Protein AF-A0A4Y2HDP9-F1 (afdb_monomer)

Secondary structure (DSSP, 8-state):
--BTTBPPP----SS--TT-TTHHHHHHHHHHHHHTS-PPTTEEEEEETTEEEEEE--SSHHHHHHHHHHHHHHHHHHHHHTT----TTT-----HHHHHHHHHHHHHHHHHHHHHHT-TT--S-HHHHHHHIIIIIHHHHHHHHT-

Radius of gyration: 24.6 Å; Cα contacts (8 Å, |Δi|>4): 57; chains: 1; bounding box: 55×51×58 Å

Organism: Araneus ventricosus (NCBI:txid182803)

Sequence (147 aa):
MQTSEGPVLWEQTRGCPQGSCSGPAFWNIVVDEILSVQWPQGVHLQAFADDFEFIVTDNTKEWLRKINKLALGKFKEWADKNKLRVSMEKSSYVLFIKLIIEQGKRAMDQYQHLCRIAGKTWGINKNIRRLLYKTIIERTLCHVAAA

Solvent-accessible surface area (backbone atoms only — not comparable to full-atom values): 9340 Å² total; per-residue (Å²): 135,88,52,101,85,52,89,82,88,76,91,79,92,73,87,64,65,90,88,45,86,60,38,64,57,57,48,49,61,62,46,47,60,66,71,68,51,89,62,60,91,47,50,46,77,49,73,57,90,95,46,74,46,77,48,75,58,65,97,42,74,67,57,41,53,52,54,48,52,52,51,53,49,55,52,47,53,52,31,55,73,72,67,52,81,83,61,68,89,79,58,82,87,81,62,61,75,60,47,53,54,51,50,51,49,52,52,50,53,51,48,52,50,50,54,63,69,64,44,98,76,76,88,62,57,70,67,61,56,53,46,53,43,58,70,46,53,51,50,54,50,54,56,63,74,75,106

pLDDT: mean 81.6, std 12.05, range [38.53, 94.94]

Nearest PDB structures (foldseek):
  3c16-assembly1_B  TM=4.511E-01  e=3.008E+00  Rattus norvegicus
  6nr8-assembly1_4  TM=3.732E-01  e=9.227E+00  Homo sapiens
  6nrb-assembly1_4  TM=3.679E-01  e=9.227E+00  Homo sapiens

Mean predicted aligned error: 12.28 Å

Structure (mmCIF, N/CA/C/O backbone):
data_AF-A0A4Y2HDP9-F1
#
_entry.id   AF-A0A4Y2HDP9-F1
#
loop_
_atom_site.group_PDB
_atom_site.id
_atom_site.type_symbol
_atom_site.label_atom_id
_atom_site.label_alt_id
_atom_site.label_comp_id
_atom_site.label_asym_id
_atom_site.label_entity_id
_atom_site.label_seq_id
_atom_site.pdbx_PDB_ins_code
_atom_site.Cartn_x
_atom_site.Cartn_y
_atom_site.Cartn_z
_atom_site.occupancy
_atom_site.B_iso_or_equiv
_atom_site.auth_seq_id
_atom_site.auth_comp_id
_atom_site.auth_asym_id
_atom_site.auth_atom_id
_atom_site.pdbx_PDB_model_num
ATOM 1 N N . MET A 1 1 ? 27.938 16.501 -9.767 1.00 47.88 1 MET A N 1
ATOM 2 C CA . MET A 1 1 ? 28.939 16.241 -8.709 1.00 47.88 1 MET A CA 1
ATOM 3 C C . MET A 1 1 ? 30.302 16.350 -9.363 1.00 47.88 1 MET A C 1
ATOM 5 O O . MET A 1 1 ? 30.524 15.645 -10.336 1.00 47.88 1 MET A O 1
ATOM 9 N N . GLN A 1 2 ? 31.139 17.292 -8.934 1.00 38.53 2 GLN A N 1
ATOM 10 C CA . GLN A 1 2 ? 32.439 17.560 -9.551 1.00 38.53 2 GLN A CA 1
ATOM 11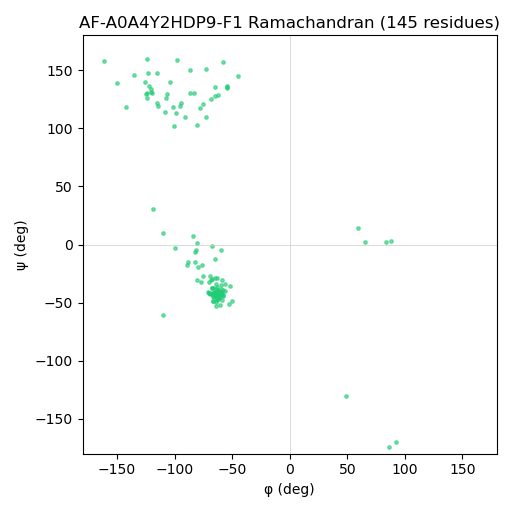 C C . GLN A 1 2 ? 33.516 17.056 -8.591 1.00 38.53 2 GLN A C 1
ATOM 13 O O . GLN A 1 2 ? 33.613 17.538 -7.465 1.00 38.53 2 GLN A O 1
ATOM 18 N N . THR A 1 3 ? 34.252 16.030 -9.002 1.00 62.22 3 THR A N 1
ATOM 19 C CA . THR A 1 3 ? 35.411 15.500 -8.279 1.00 62.22 3 THR A CA 1
ATOM 20 C C . THR A 1 3 ? 36.688 16.075 -8.884 1.00 62.22 3 THR A C 1
ATOM 22 O O . THR A 1 3 ? 36.695 16.508 -10.037 1.00 62.22 3 THR A O 1
ATOM 25 N N . SER A 1 4 ? 37.779 16.067 -8.118 1.00 69.31 4 SER A N 1
ATOM 26 C CA . SER A 1 4 ? 39.101 16.586 -8.508 1.00 69.31 4 SER A CA 1
ATOM 27 C C . SER A 1 4 ? 39.726 15.915 -9.743 1.00 69.31 4 SER A C 1
ATOM 29 O O . SER A 1 4 ? 40.762 16.373 -10.210 1.00 69.31 4 SER A O 1
ATOM 31 N N . GLU A 1 5 ? 39.094 14.872 -10.290 1.00 69.31 5 GLU A N 1
ATOM 32 C CA . GLU A 1 5 ? 39.569 14.088 -11.441 1.00 69.31 5 GLU A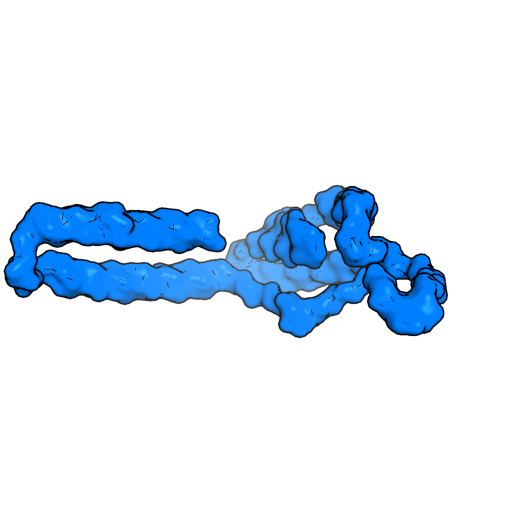 CA 1
ATOM 33 C C . GLU A 1 5 ? 38.744 14.284 -12.731 1.00 69.31 5 GLU A C 1
ATOM 35 O O . GLU A 1 5 ? 38.941 13.574 -13.712 1.00 69.31 5 GLU A O 1
ATOM 40 N N . GLY A 1 6 ? 37.826 15.259 -12.765 1.00 72.56 6 GLY A N 1
ATOM 41 C CA . GLY A 1 6 ? 36.993 15.539 -13.942 1.00 72.56 6 GLY A CA 1
ATOM 42 C C . GLY A 1 6 ? 35.643 14.800 -13.948 1.00 72.56 6 GLY A C 1
ATOM 43 O O . GLY A 1 6 ? 35.215 14.279 -12.914 1.00 72.56 6 GLY A O 1
ATOM 44 N N . PRO A 1 7 ? 34.899 14.828 -15.072 1.00 74.62 7 PRO A N 1
ATOM 45 C CA . PRO A 1 7 ? 33.591 14.188 -15.170 1.00 74.62 7 PRO A CA 1
ATOM 46 C C . PRO A 1 7 ? 33.724 12.663 -15.127 1.00 74.62 7 PRO A C 1
ATOM 48 O O . PRO A 1 7 ? 34.426 12.068 -15.940 1.00 74.62 7 PRO A O 1
ATOM 51 N N . VAL A 1 8 ? 33.008 12.030 -14.197 1.00 78.88 8 VAL A N 1
ATOM 52 C CA . VAL A 1 8 ? 32.961 10.569 -14.084 1.00 78.88 8 VAL A CA 1
ATOM 53 C C . VAL A 1 8 ? 31.754 10.041 -14.855 1.00 78.88 8 VAL A C 1
ATOM 55 O O . VAL A 1 8 ? 30.617 10.430 -14.576 1.00 78.88 8 VAL A O 1
ATOM 58 N N . LEU A 1 9 ? 31.998 9.160 -15.825 1.00 81.38 9 LEU A N 1
ATOM 59 C CA . LEU A 1 9 ? 30.956 8.487 -16.595 1.00 81.38 9 LEU A CA 1
ATOM 60 C C . LEU A 1 9 ? 30.672 7.118 -15.970 1.00 81.38 9 LEU A C 1
ATOM 62 O O . LEU A 1 9 ? 31.552 6.264 -15.921 1.00 81.38 9 LEU A O 1
ATOM 66 N N . TRP A 1 10 ? 29.436 6.909 -15.522 1.00 78.25 10 TRP A N 1
ATOM 67 C CA . TRP A 1 10 ? 28.953 5.612 -15.053 1.00 78.25 10 TRP A CA 1
ATOM 68 C C . TRP A 1 10 ? 27.765 5.176 -15.898 1.00 78.25 10 TRP A C 1
ATOM 70 O O . TRP A 1 10 ? 26.824 5.946 -16.097 1.00 78.25 10 TRP A O 1
ATOM 80 N N . GLU A 1 11 ? 27.795 3.936 -16.375 1.00 85.62 11 GLU A N 1
ATOM 81 C CA . GLU A 1 11 ? 26.650 3.341 -17.053 1.00 85.62 11 GLU A CA 1
ATOM 82 C C . GLU A 1 11 ? 25.581 2.961 -16.021 1.00 85.62 11 GLU A C 1
ATOM 84 O O . GLU A 1 11 ? 25.832 2.172 -15.108 1.00 85.62 11 GLU A O 1
ATOM 89 N N . GLN A 1 12 ? 24.380 3.529 -16.159 1.00 84.12 12 GLN A N 1
ATOM 90 C CA . GLN A 1 12 ? 23.230 3.163 -15.338 1.00 84.12 12 GLN A CA 1
ATOM 91 C C . GLN A 1 12 ? 22.324 2.217 -16.123 1.00 84.12 12 GLN A C 1
ATOM 93 O O . GLN A 1 12 ? 21.545 2.647 -16.971 1.00 84.12 12 GLN A O 1
ATOM 98 N N . THR A 1 13 ? 22.402 0.926 -15.815 1.00 85.94 13 THR A N 1
ATOM 99 C CA . THR A 1 13 ? 21.577 -0.103 -16.466 1.00 85.94 13 THR A CA 1
ATOM 100 C C . THR A 1 13 ? 20.176 -0.206 -15.863 1.00 85.94 13 THR A C 1
ATOM 102 O O . THR A 1 13 ? 19.292 -0.815 -16.470 1.00 85.94 13 THR A O 1
ATOM 105 N N . ARG A 1 14 ? 19.936 0.378 -14.674 1.00 84.56 14 ARG A N 1
ATOM 106 C CA . ARG A 1 14 ? 18.629 0.323 -14.010 1.00 84.56 14 ARG A CA 1
ATOM 107 C C . ARG A 1 14 ? 18.306 1.535 -13.134 1.00 84.56 14 ARG A C 1
ATOM 109 O O . ARG A 1 14 ? 19.102 1.963 -12.311 1.00 84.56 14 ARG A O 1
ATOM 116 N N . GLY A 1 15 ? 17.055 1.986 -13.208 1.00 86.19 15 GLY A N 1
ATOM 117 C CA . GLY A 1 15 ? 16.542 3.083 -12.387 1.00 86.19 15 GLY A CA 1
ATOM 118 C C . GLY A 1 15 ? 16.807 4.447 -13.014 1.00 86.19 15 GLY A C 1
ATOM 119 O O . GLY A 1 15 ? 17.270 4.551 -14.148 1.00 86.19 15 GLY A O 1
ATOM 120 N N . CYS A 1 16 ? 16.477 5.503 -12.279 1.00 88.56 16 CYS A N 1
ATOM 121 C CA . CYS A 1 16 ? 16.675 6.878 -12.723 1.00 88.56 16 CYS A CA 1
ATOM 122 C C . CYS A 1 16 ? 17.693 7.579 -11.817 1.00 88.56 16 CYS A C 1
ATOM 124 O O . CYS A 1 16 ? 17.730 7.287 -10.619 1.00 88.56 16 CYS A O 1
ATOM 126 N N . PRO A 1 17 ? 18.496 8.520 -12.346 1.00 87.38 17 PRO A N 1
ATOM 127 C CA . PRO A 1 17 ? 19.351 9.357 -11.516 1.00 87.38 17 PRO A CA 1
ATOM 128 C C . PRO A 1 17 ? 18.535 10.068 -10.435 1.00 87.38 17 PRO A C 1
ATOM 130 O O . PRO A 1 17 ? 17.462 10.613 -10.713 1.00 87.38 17 PRO A O 1
ATOM 133 N N . GLN A 1 18 ? 19.047 10.085 -9.206 1.00 83.56 18 GLN A N 1
ATOM 134 C CA . GLN A 1 18 ? 18.414 10.827 -8.122 1.00 83.56 18 GLN A CA 1
ATOM 135 C C . GLN A 1 18 ? 18.398 12.322 -8.469 1.00 83.56 18 GLN A C 1
ATOM 137 O O . GLN A 1 18 ? 19.421 12.889 -8.850 1.00 83.56 18 GLN A O 1
ATOM 142 N N . GLY A 1 19 ? 17.225 12.949 -8.366 1.00 87.81 19 GLY A N 1
ATOM 143 C CA . GLY A 1 19 ? 17.010 14.330 -8.810 1.00 87.81 19 GLY A CA 1
ATOM 144 C C . GLY A 1 19 ? 16.615 14.472 -10.285 1.00 87.81 19 GLY A C 1
ATOM 145 O O . GLY A 1 19 ? 16.443 15.593 -10.753 1.00 87.81 19 GLY A O 1
ATOM 146 N N . SER A 1 20 ? 16.432 13.369 -11.021 1.00 90.00 20 SER A N 1
ATOM 147 C CA . SER A 1 20 ? 15.821 13.409 -12.353 1.00 90.00 20 SER A CA 1
ATOM 148 C C . SER A 1 20 ? 14.362 13.861 -12.275 1.00 90.00 20 SER A C 1
ATOM 150 O O . SER A 1 20 ? 13.556 13.245 -11.576 1.00 90.00 20 SER A O 1
ATOM 152 N N . CYS A 1 21 ? 13.999 14.879 -13.061 1.00 91.88 21 CYS A N 1
ATOM 153 C CA . CYS A 1 21 ? 12.621 15.372 -13.160 1.00 91.88 21 CYS A CA 1
ATOM 154 C C . CYS A 1 21 ? 11.651 14.322 -13.725 1.00 91.88 21 CYS A C 1
ATOM 156 O O . CYS A 1 21 ? 10.472 14.328 -13.384 1.00 91.88 21 CYS A O 1
ATOM 158 N N . SER A 1 22 ? 12.141 13.406 -14.568 1.00 91.81 22 SER A N 1
ATOM 159 C CA . SER A 1 22 ? 11.316 12.363 -15.195 1.00 91.81 22 SER A CA 1
ATOM 160 C C . SER A 1 22 ? 11.200 11.092 -14.352 1.00 91.81 22 SER A C 1
ATOM 162 O O . SER A 1 22 ? 10.329 10.267 -14.618 1.00 91.81 22 SER A O 1
ATOM 164 N N . GLY A 1 23 ? 12.054 10.922 -13.335 1.00 92.88 23 GLY A N 1
ATOM 165 C CA . GLY A 1 23 ? 12.056 9.740 -12.465 1.00 92.88 23 GLY A CA 1
ATOM 166 C C . GLY A 1 23 ? 10.685 9.431 -11.848 1.00 92.88 23 GLY A C 1
ATOM 167 O O . GLY A 1 23 ? 10.206 8.309 -12.014 1.00 92.88 23 GLY A O 1
ATOM 168 N N . PRO A 1 24 ? 10.006 10.411 -11.217 1.00 93.12 24 PRO A N 1
ATOM 169 C CA . PRO A 1 24 ? 8.671 10.205 -10.655 1.00 93.12 24 PRO A CA 1
ATOM 170 C C . PRO A 1 24 ? 7.622 9.785 -11.692 1.00 93.12 24 PRO A C 1
ATOM 172 O O . PRO A 1 24 ? 6.792 8.924 -11.417 1.00 93.12 24 PRO A O 1
ATOM 175 N N . ALA A 1 25 ? 7.673 10.343 -12.905 1.00 93.44 25 ALA A N 1
ATOM 176 C CA . ALA A 1 25 ? 6.734 9.982 -13.966 1.00 93.44 25 ALA A CA 1
ATOM 177 C C . ALA A 1 25 ? 6.941 8.534 -14.437 1.00 93.44 25 ALA A C 1
ATOM 179 O O . ALA A 1 25 ? 5.974 7.791 -14.587 1.00 93.44 25 ALA A O 1
ATOM 180 N N . PHE A 1 26 ? 8.195 8.104 -14.611 1.00 92.81 26 PHE A N 1
ATOM 181 C CA . PHE A 1 26 ? 8.499 6.711 -14.945 1.00 92.81 26 PHE A CA 1
ATOM 182 C C . PHE A 1 26 ? 8.092 5.747 -13.834 1.00 92.81 26 PHE A C 1
ATOM 184 O O . PHE A 1 26 ? 7.578 4.669 -14.124 1.00 92.81 26 PHE A O 1
ATOM 191 N N . TRP A 1 27 ? 8.271 6.142 -12.573 1.00 93.06 27 TRP A N 1
ATOM 192 C CA . TRP A 1 27 ? 7.796 5.358 -11.441 1.00 93.06 27 TRP A CA 1
ATOM 193 C C . TRP A 1 27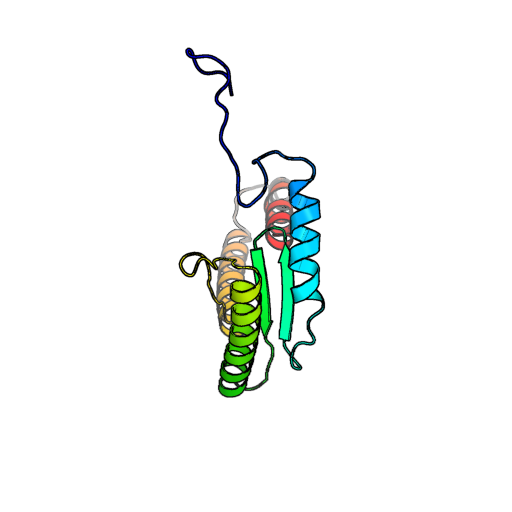 ? 6.275 5.186 -11.464 1.00 93.06 27 TRP A C 1
ATOM 195 O O . TRP A 1 27 ? 5.794 4.061 -11.360 1.00 93.06 27 TRP A O 1
ATOM 205 N N . ASN A 1 28 ? 5.524 6.264 -11.707 1.00 92.56 28 ASN A N 1
ATOM 206 C CA . ASN A 1 28 ? 4.068 6.196 -11.823 1.00 92.56 28 ASN A CA 1
ATOM 207 C C . ASN A 1 28 ? 3.618 5.237 -12.931 1.00 92.56 28 ASN A C 1
ATOM 209 O O . ASN A 1 28 ? 2.676 4.490 -12.714 1.00 92.56 28 ASN A O 1
ATOM 213 N N . ILE A 1 29 ? 4.306 5.194 -14.078 1.00 92.38 29 ILE A N 1
ATOM 214 C CA . ILE A 1 29 ? 3.983 4.250 -15.165 1.00 92.38 29 ILE A CA 1
ATOM 215 C C . ILE A 1 29 ? 4.165 2.793 -14.716 1.00 92.38 29 ILE A C 1
ATOM 217 O O . ILE A 1 29 ? 3.336 1.945 -15.029 1.00 92.38 29 ILE A O 1
ATOM 221 N N . VAL A 1 30 ? 5.235 2.490 -13.976 1.00 92.25 30 VAL A N 1
ATOM 222 C CA . VAL A 1 30 ? 5.466 1.136 -13.442 1.00 92.25 30 VAL A CA 1
ATOM 223 C C . VAL A 1 30 ? 4.397 0.770 -12.410 1.00 92.25 30 VAL A C 1
ATOM 225 O O . VAL A 1 30 ? 3.892 -0.351 -12.406 1.00 92.25 30 VAL A O 1
ATOM 228 N N . VAL A 1 31 ? 4.041 1.715 -11.538 1.00 93.94 31 VAL A N 1
ATOM 229 C CA . VAL A 1 31 ? 3.074 1.507 -10.454 1.00 93.94 31 VAL A CA 1
ATOM 230 C C . VAL A 1 31 ? 1.624 1.460 -10.947 1.00 93.94 31 VAL A C 1
ATOM 232 O O . VAL A 1 31 ? 0.804 0.765 -10.350 1.00 93.94 31 VAL A O 1
ATOM 235 N N . ASP A 1 32 ? 1.298 2.113 -12.060 1.00 93.81 32 ASP A N 1
ATOM 236 C CA . ASP A 1 32 ? -0.047 2.099 -12.650 1.00 93.81 32 ASP A CA 1
ATOM 237 C C . ASP A 1 32 ? -0.545 0.671 -12.940 1.00 93.81 32 ASP A C 1
ATOM 239 O O . ASP A 1 32 ? -1.717 0.357 -12.722 1.00 93.81 32 ASP A O 1
ATOM 243 N N . GLU A 1 33 ? 0.368 -0.235 -13.316 1.00 92.94 33 GLU A N 1
ATOM 244 C CA . GLU A 1 33 ? 0.057 -1.652 -13.525 1.00 92.94 33 GLU A CA 1
ATOM 245 C C . GLU A 1 33 ? -0.521 -2.301 -12.258 1.00 92.94 33 GLU A C 1
ATOM 247 O O . GLU A 1 33 ? -1.548 -2.973 -12.338 1.00 92.94 33 GLU A O 1
ATOM 252 N N . ILE A 1 34 ? 0.106 -2.102 -11.090 1.00 94.12 34 ILE A N 1
ATOM 253 C CA . ILE A 1 34 ? -0.346 -2.729 -9.836 1.00 94.12 34 ILE A CA 1
ATOM 254 C C . ILE A 1 34 ? -1.566 -2.028 -9.242 1.00 94.12 34 ILE A C 1
ATOM 256 O O . ILE A 1 34 ? -2.420 -2.687 -8.644 1.00 94.12 34 ILE A O 1
ATOM 260 N N . LEU A 1 35 ? -1.687 -0.714 -9.435 1.00 93.06 35 LEU A N 1
ATOM 261 C CA . LEU A 1 35 ? -2.864 0.043 -9.007 1.00 93.06 35 LEU A CA 1
ATOM 262 C C . LEU A 1 35 ? -4.113 -0.342 -9.811 1.00 93.06 35 LEU A C 1
ATOM 264 O O . LEU A 1 35 ? -5.214 -0.335 -9.267 1.00 93.06 35 LEU A O 1
ATOM 268 N N . SER A 1 36 ? -3.938 -0.755 -11.068 1.00 91.69 36 SER A N 1
ATOM 269 C CA . SER A 1 36 ? -5.023 -1.204 -11.948 1.00 91.69 36 SER A CA 1
ATOM 270 C C . SER A 1 36 ? -5.437 -2.669 -11.741 1.00 91.69 36 SER A C 1
ATOM 272 O O . SER A 1 36 ? -6.416 -3.131 -12.339 1.00 91.69 36 SER A O 1
ATOM 274 N N . VAL A 1 37 ? -4.723 -3.431 -10.903 1.00 92.06 37 VAL A N 1
ATOM 275 C CA . VAL A 1 37 ? -5.070 -4.829 -10.606 1.00 92.06 37 VAL A CA 1
ATOM 276 C C . VAL A 1 37 ? -6.415 -4.907 -9.889 1.00 92.06 37 VAL A C 1
ATOM 278 O O . VAL A 1 37 ? -6.684 -4.197 -8.924 1.00 92.06 37 VAL A O 1
ATOM 281 N N . GLN A 1 38 ? -7.250 -5.854 -10.318 1.00 91.12 38 GLN A N 1
ATOM 282 C CA . GLN A 1 38 ? -8.483 -6.186 -9.612 1.00 91.12 38 GLN A CA 1
ATOM 283 C C . GLN A 1 38 ? -8.164 -6.952 -8.321 1.00 91.12 38 GLN A C 1
ATOM 285 O O . GLN A 1 38 ? -7.731 -8.117 -8.332 1.00 91.12 38 GLN A O 1
ATOM 290 N N . TRP A 1 39 ? -8.378 -6.278 -7.194 1.00 92.88 39 TRP A N 1
ATOM 291 C CA . TRP A 1 39 ? -8.183 -6.831 -5.861 1.00 92.88 39 TRP A CA 1
ATOM 292 C C . TRP A 1 39 ? -9.438 -7.568 -5.364 1.00 92.88 39 TRP A C 1
ATOM 294 O O . TRP A 1 39 ? -10.555 -7.237 -5.765 1.00 92.88 39 TRP A O 1
ATOM 304 N N . PRO A 1 40 ? -9.285 -8.596 -4.507 1.00 88.62 40 PRO A N 1
ATOM 305 C CA . PRO A 1 40 ? -10.421 -9.244 -3.856 1.00 88.62 40 PRO A CA 1
ATOM 306 C C . PRO A 1 40 ? -11.257 -8.253 -3.035 1.00 88.62 40 PRO A C 1
ATOM 308 O O . PRO A 1 40 ? -10.747 -7.234 -2.571 1.00 88.62 40 PRO A O 1
ATOM 311 N N . GLN A 1 41 ? -12.527 -8.589 -2.793 1.00 88.50 41 GLN A N 1
ATOM 312 C CA . GLN A 1 41 ? -13.401 -7.772 -1.951 1.00 88.50 41 GLN A CA 1
ATOM 313 C C . GLN A 1 41 ? -12.772 -7.535 -0.570 1.00 88.50 41 GLN A C 1
ATOM 315 O O . GLN A 1 41 ? -12.243 -8.460 0.046 1.00 88.50 41 GLN A O 1
ATOM 320 N N . GLY A 1 42 ? -12.829 -6.286 -0.104 1.00 86.88 42 GLY A N 1
ATOM 321 C CA . GLY A 1 42 ? -12.242 -5.880 1.173 1.00 86.88 42 GLY A CA 1
ATOM 322 C C . GLY A 1 42 ? -10.746 -5.565 1.113 1.00 86.88 42 GLY A C 1
ATOM 323 O O . GLY A 1 42 ? -10.182 -5.225 2.145 1.00 86.88 42 GLY A O 1
ATOM 324 N N . VAL A 1 43 ? -10.092 -5.637 -0.053 1.00 93.75 43 VAL A N 1
ATOM 325 C CA . VAL A 1 43 ? -8.698 -5.201 -0.236 1.00 93.75 43 VAL A CA 1
ATOM 326 C C . VAL A 1 43 ? -8.658 -3.906 -1.032 1.00 93.75 43 VAL A C 1
ATOM 328 O O . VAL A 1 43 ? -9.168 -3.838 -2.147 1.00 93.75 43 VAL A O 1
ATOM 331 N N . HIS A 1 44 ? -7.997 -2.901 -0.475 1.00 92.81 44 HIS A N 1
ATOM 332 C CA . HIS A 1 44 ? -7.685 -1.652 -1.148 1.00 92.81 44 HIS A CA 1
ATOM 333 C C . HIS A 1 44 ? -6.176 -1.413 -1.094 1.00 92.81 44 HIS A C 1
ATOM 335 O O . HIS A 1 44 ? -5.573 -1.520 -0.026 1.00 92.81 44 HIS A O 1
ATOM 341 N N . LEU A 1 45 ? -5.574 -1.102 -2.241 1.00 93.88 45 LEU A N 1
ATOM 342 C CA . LEU A 1 45 ? -4.165 -0.739 -2.355 1.00 93.88 45 LEU A CA 1
ATOM 343 C C . LEU A 1 45 ? -4.062 0.760 -2.617 1.00 93.88 45 LEU A C 1
ATOM 345 O O . LEU A 1 45 ? -4.688 1.274 -3.540 1.00 93.88 45 LEU A O 1
ATOM 349 N N . GLN A 1 46 ? -3.240 1.439 -1.831 1.00 92.69 46 GLN A N 1
ATOM 350 C CA . GLN A 1 46 ? -2.840 2.816 -2.069 1.00 92.69 46 GLN A CA 1
ATOM 351 C C . GLN A 1 46 ? -1.318 2.894 -2.150 1.00 92.69 46 GLN A C 1
ATOM 353 O O . GLN A 1 46 ? -0.616 2.122 -1.502 1.00 92.69 46 GLN A O 1
ATOM 358 N N . ALA A 1 47 ? -0.806 3.810 -2.963 1.00 92.19 47 ALA A N 1
ATOM 359 C CA . ALA A 1 47 ? 0.624 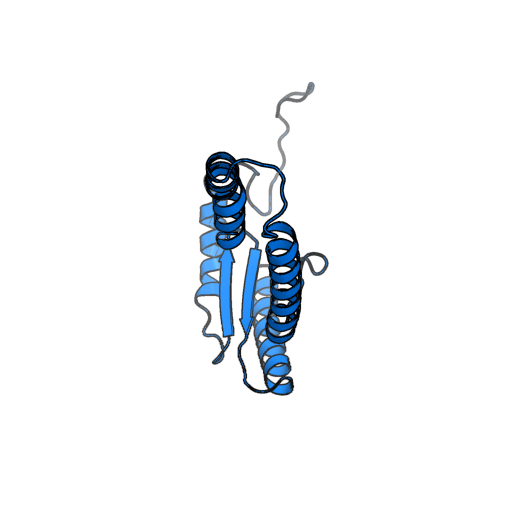4.032 -3.092 1.00 92.19 47 ALA A CA 1
ATOM 360 C C . ALA A 1 47 ? 0.931 5.529 -3.089 1.00 92.19 47 ALA A C 1
ATOM 362 O O . ALA A 1 47 ? 0.153 6.332 -3.612 1.00 92.19 47 ALA A O 1
ATOM 363 N N . PHE A 1 48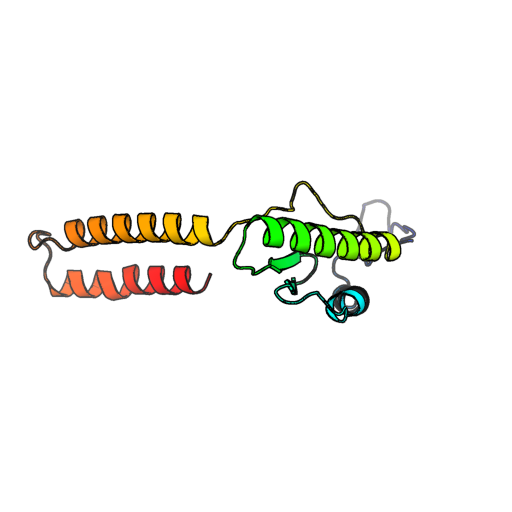 ? 2.075 5.892 -2.523 1.00 90.12 48 PHE A N 1
ATOM 364 C CA . PHE A 1 48 ? 2.647 7.225 -2.609 1.00 90.12 48 PHE A CA 1
ATOM 365 C C . PHE A 1 48 ? 4.161 7.102 -2.742 1.00 90.12 4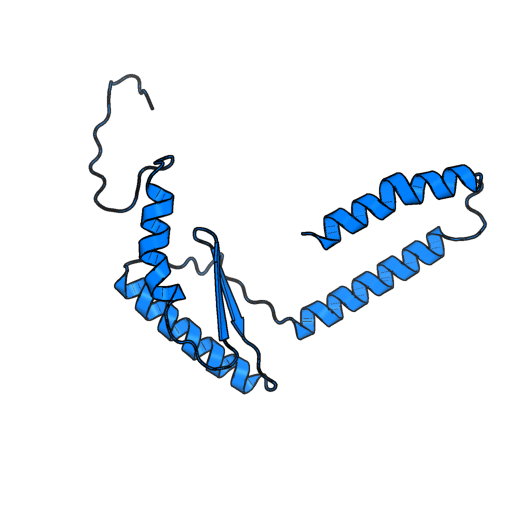8 PHE A C 1
ATOM 367 O O . PHE A 1 48 ? 4.820 6.582 -1.849 1.00 90.12 48 PHE A O 1
ATOM 374 N N . ALA A 1 49 ? 4.714 7.585 -3.859 1.00 88.88 49 ALA A N 1
ATOM 375 C CA . ALA A 1 49 ? 6.100 7.290 -4.219 1.00 88.88 49 ALA A CA 1
ATOM 376 C C . ALA A 1 49 ? 6.371 5.772 -4.109 1.00 88.88 49 ALA A C 1
ATOM 378 O O . ALA A 1 49 ? 5.601 4.988 -4.665 1.00 88.88 49 ALA A O 1
ATOM 379 N N . ASP A 1 50 ? 7.443 5.354 -3.439 1.00 88.44 50 ASP A N 1
ATOM 380 C CA . ASP A 1 50 ? 7.809 3.951 -3.227 1.00 88.44 50 ASP A CA 1
ATOM 381 C C . ASP A 1 50 ? 7.068 3.264 -2.068 1.00 88.44 50 ASP A C 1
ATOM 383 O O . ASP A 1 50 ? 7.204 2.048 -1.901 1.00 88.44 50 ASP A O 1
ATOM 387 N N . ASP A 1 51 ? 6.255 4.004 -1.311 1.00 90.94 51 ASP A N 1
ATOM 388 C CA . ASP A 1 51 ? 5.469 3.469 -0.207 1.00 90.94 51 ASP A CA 1
ATOM 389 C C . ASP A 1 51 ? 4.123 2.926 -0.698 1.00 90.94 51 ASP A C 1
ATOM 391 O O . ASP A 1 51 ? 3.365 3.597 -1.403 1.00 90.94 51 ASP A O 1
ATOM 395 N N . PHE A 1 52 ? 3.805 1.698 -0.285 1.00 92.62 52 PHE A N 1
ATOM 396 C CA . PHE A 1 52 ? 2.549 1.019 -0.593 1.00 92.62 52 PHE A CA 1
ATOM 397 C C . PHE A 1 52 ? 1.830 0.640 0.695 1.00 92.62 52 PHE A C 1
ATOM 399 O O . PHE A 1 52 ? 2.429 0.070 1.609 1.00 92.62 52 PHE A O 1
ATOM 406 N N . GLU A 1 53 ? 0.525 0.875 0.730 1.00 92.75 53 GLU A N 1
ATOM 407 C CA . GLU A 1 53 ? -0.338 0.520 1.844 1.00 92.75 53 GLU A CA 1
ATOM 408 C C . GLU A 1 53 ? -1.493 -0.366 1.377 1.00 92.75 53 GLU A C 1
ATOM 410 O O . GLU A 1 53 ? -2.261 -0.020 0.477 1.00 92.75 53 GLU A O 1
ATOM 415 N N . PHE A 1 54 ? -1.628 -1.520 2.031 1.00 93.00 54 PHE A N 1
ATOM 416 C CA . PHE A 1 54 ? -2.765 -2.416 1.860 1.00 93.00 54 PHE A CA 1
ATOM 417 C C . PHE A 1 54 ? -3.733 -2.257 3.026 1.00 93.00 54 PHE A C 1
ATOM 419 O O . PHE A 1 54 ? -3.413 -2.587 4.169 1.00 93.00 54 PHE A O 1
ATOM 426 N N . ILE A 1 55 ? -4.956 -1.845 2.716 1.00 91.62 55 ILE A N 1
ATOM 427 C CA . ILE A 1 55 ? -6.071 -1.830 3.655 1.00 91.62 55 ILE A CA 1
ATOM 428 C C . ILE A 1 55 ? -6.900 -3.083 3.389 1.00 91.62 55 ILE A C 1
ATOM 430 O O . ILE A 1 55 ? -7.496 -3.232 2.323 1.00 91.62 55 ILE A O 1
ATOM 434 N N . VAL A 1 56 ? -6.916 -3.998 4.358 1.00 91.50 56 VAL A N 1
ATOM 435 C CA . VAL A 1 56 ? -7.678 -5.251 4.284 1.00 91.50 56 VAL A CA 1
ATOM 436 C C . VAL A 1 56 ? -8.760 -5.242 5.357 1.00 91.50 56 VAL A C 1
ATOM 438 O O . VAL A 1 56 ? -8.454 -5.141 6.547 1.00 91.50 56 VAL A O 1
ATOM 441 N N . THR A 1 57 ? -10.018 -5.367 4.946 1.00 89.50 57 THR A N 1
ATOM 442 C CA . THR A 1 57 ? -11.188 -5.383 5.825 1.00 89.50 57 THR A CA 1
ATOM 443 C C . THR A 1 57 ? -11.943 -6.700 5.691 1.00 89.50 57 THR A C 1
ATOM 445 O O . THR A 1 57 ? -12.230 -7.170 4.595 1.00 89.50 57 THR A O 1
ATOM 448 N N . ASP A 1 58 ? -12.240 -7.317 6.833 1.00 89.06 58 ASP A N 1
ATOM 449 C CA . ASP A 1 58 ? -13.089 -8.501 6.939 1.00 89.06 58 ASP A CA 1
ATOM 450 C C . ASP A 1 58 ? -13.574 -8.627 8.393 1.00 89.06 58 ASP A C 1
ATOM 452 O O . ASP A 1 58 ? -12.958 -8.097 9.325 1.00 89.06 58 ASP A O 1
ATOM 456 N N . ASN A 1 59 ? -14.674 -9.345 8.591 1.00 85.25 59 ASN A N 1
ATOM 457 C CA . ASN A 1 59 ? -15.310 -9.558 9.886 1.00 85.25 59 ASN A CA 1
ATOM 458 C C . ASN A 1 59 ? -14.593 -10.640 10.709 1.00 85.25 59 ASN A C 1
ATOM 460 O O . ASN A 1 59 ? -14.752 -10.695 11.928 1.00 85.25 59 ASN A O 1
ATOM 464 N N . THR A 1 60 ? -13.801 -11.505 10.064 1.00 87.25 60 THR A N 1
ATOM 465 C CA . THR A 1 60 ? -13.118 -12.627 10.723 1.00 87.25 60 THR A CA 1
ATOM 466 C C . THR A 1 60 ? -11.603 -12.541 10.560 1.00 87.25 60 THR A C 1
ATOM 468 O O . THR A 1 60 ? -11.075 -12.379 9.462 1.00 87.25 60 THR A O 1
ATOM 471 N N . LYS A 1 61 ? -10.859 -12.750 11.654 1.00 86.19 61 LYS A N 1
ATOM 472 C CA . LYS A 1 61 ? -9.383 -12.720 11.656 1.00 86.19 61 LYS A CA 1
ATOM 473 C C . LYS A 1 61 ? -8.749 -13.750 10.711 1.00 86.19 61 LYS A C 1
ATOM 475 O O . LYS A 1 61 ? -7.688 -13.504 10.138 1.00 86.19 61 LYS A O 1
ATOM 480 N N . GLU A 1 62 ? -9.369 -14.915 10.574 1.00 89.19 62 GLU A N 1
ATOM 481 C CA . GLU A 1 62 ? -8.910 -15.988 9.685 1.00 89.19 62 GLU A CA 1
ATOM 482 C C . GLU A 1 62 ? -9.025 -15.581 8.216 1.00 89.19 62 GLU A C 1
ATOM 484 O O . GLU A 1 62 ? -8.061 -15.730 7.460 1.00 89.19 62 GLU A O 1
ATOM 489 N N . TRP A 1 63 ? -10.160 -14.987 7.842 1.00 89.12 63 TRP A N 1
ATOM 490 C CA . TRP A 1 63 ? -10.382 -14.445 6.506 1.00 89.12 63 TRP A CA 1
ATOM 491 C C . TRP A 1 63 ? -9.463 -13.264 6.208 1.00 89.12 63 TRP A C 1
ATOM 493 O O . TRP A 1 63 ? -8.790 -13.299 5.179 1.00 89.12 63 TRP A O 1
ATOM 503 N N . LEU A 1 64 ? -9.284 -12.326 7.149 1.00 90.06 64 LEU A N 1
ATOM 504 C CA . LEU A 1 64 ? -8.271 -11.264 7.047 1.00 90.06 64 LEU A CA 1
ATOM 505 C C . LEU A 1 64 ? -6.892 -11.836 6.707 1.00 90.06 64 LEU A C 1
ATOM 507 O O . LEU A 1 64 ? -6.225 -11.373 5.785 1.00 90.06 64 LEU A O 1
ATOM 511 N N . ARG A 1 65 ? -6.450 -12.874 7.427 1.00 89.81 65 ARG A N 1
ATOM 512 C CA . ARG A 1 65 ? -5.139 -13.491 7.191 1.00 89.81 65 ARG A CA 1
ATOM 513 C C . ARG A 1 65 ? -5.058 -14.153 5.818 1.00 89.81 65 ARG A C 1
ATOM 515 O O . ARG A 1 65 ? -4.014 -14.072 5.173 1.00 89.81 65 ARG A O 1
ATOM 522 N N . LYS A 1 66 ? -6.123 -14.830 5.388 1.00 92.44 66 LYS A N 1
ATOM 523 C CA . LYS A 1 66 ? -6.186 -15.516 4.093 1.00 92.44 66 LYS A CA 1
ATOM 524 C C . LYS A 1 66 ? -6.160 -14.519 2.934 1.00 92.44 66 LYS A C 1
ATOM 526 O O . LYS A 1 66 ? -5.349 -14.681 2.025 1.00 92.44 66 LYS A O 1
ATOM 531 N N . ILE A 1 67 ? -6.986 -13.479 3.001 1.00 92.44 67 ILE A N 1
ATOM 532 C CA . ILE A 1 67 ? -7.067 -12.415 1.996 1.00 92.44 67 ILE A CA 1
ATOM 533 C C . ILE A 1 67 ? -5.750 -11.638 1.940 1.00 92.44 67 ILE A C 1
ATOM 535 O O . ILE A 1 67 ? -5.216 -11.429 0.855 1.00 92.44 67 ILE A O 1
ATOM 539 N N . ASN A 1 68 ? -5.166 -11.299 3.092 1.00 91.56 68 ASN A N 1
ATOM 540 C CA . ASN A 1 68 ? -3.885 -10.599 3.140 1.00 91.56 68 ASN A CA 1
ATOM 541 C C . ASN A 1 68 ? -2.753 -11.428 2.503 1.00 91.56 68 ASN A C 1
ATOM 543 O O . ASN A 1 68 ? -1.990 -10.921 1.688 1.00 91.56 68 ASN A O 1
ATOM 547 N N . LYS A 1 69 ? -2.679 -12.738 2.787 1.00 91.94 69 LYS A N 1
ATOM 548 C CA . LYS A 1 69 ? -1.711 -13.631 2.122 1.00 91.94 69 LYS A CA 1
ATOM 549 C C . LYS A 1 69 ? -1.900 -13.674 0.605 1.00 91.94 69 LYS A C 1
ATOM 551 O O . LYS A 1 69 ? -0.910 -13.685 -0.119 1.00 91.94 69 LYS A O 1
ATOM 556 N N . LEU A 1 70 ? -3.147 -13.705 0.135 1.00 92.50 70 LEU A N 1
ATOM 557 C CA . LEU A 1 70 ? -3.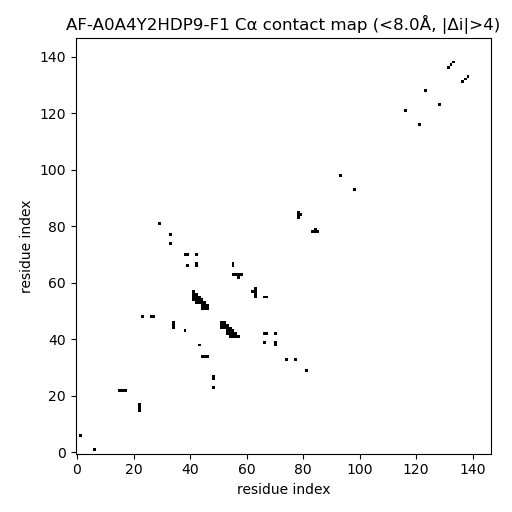456 -13.696 -1.293 1.00 92.50 70 LEU A CA 1
ATOM 558 C C . LEU A 1 70 ? -3.034 -12.373 -1.949 1.00 92.50 70 LEU A C 1
ATOM 560 O O . LEU A 1 70 ? -2.419 -12.390 -3.013 1.00 92.50 70 LEU A O 1
ATOM 564 N N . ALA A 1 71 ? -3.330 -11.242 -1.305 1.00 92.88 71 ALA A N 1
ATOM 565 C CA . ALA A 1 71 ? -2.969 -9.918 -1.800 1.00 92.88 71 ALA A CA 1
ATOM 566 C C . ALA A 1 71 ? -1.444 -9.737 -1.875 1.00 92.88 71 ALA A C 1
ATOM 568 O O . ALA A 1 71 ? -0.916 -9.371 -2.923 1.00 92.88 71 ALA A O 1
ATOM 569 N N . LEU A 1 72 ? -0.727 -10.096 -0.806 1.00 92.31 72 LEU A N 1
ATOM 570 C CA . LEU A 1 72 ? 0.737 -10.046 -0.770 1.00 92.31 72 LEU A CA 1
ATOM 571 C C . LEU A 1 72 ? 1.383 -11.006 -1.776 1.00 92.31 72 LEU A C 1
ATOM 573 O O . LEU A 1 72 ? 2.423 -10.679 -2.337 1.00 92.31 72 LEU A O 1
ATOM 577 N N . GLY A 1 73 ? 0.772 -12.168 -2.031 1.00 92.94 73 GLY A N 1
ATOM 578 C CA . GLY A 1 73 ? 1.216 -13.094 -3.075 1.00 92.94 73 GLY A CA 1
ATOM 579 C C . GLY A 1 73 ? 1.173 -12.454 -4.462 1.00 92.94 73 GLY A C 1
ATOM 580 O O . GLY A 1 73 ? 2.196 -12.399 -5.139 1.00 92.94 73 GLY A O 1
ATOM 581 N N . LYS A 1 74 ? 0.026 -11.871 -4.836 1.00 93.38 74 LYS A N 1
ATOM 582 C CA . LYS A 1 74 ? -0.128 -11.135 -6.103 1.00 93.38 74 LYS A CA 1
ATOM 583 C C . LYS A 1 74 ? 0.830 -9.948 -6.211 1.00 93.38 74 LYS A C 1
ATOM 585 O O . LYS A 1 74 ? 1.442 -9.736 -7.254 1.00 93.38 74 LYS A O 1
ATOM 590 N N . PHE A 1 75 ? 0.977 -9.182 -5.130 1.00 94.19 75 PHE A N 1
ATOM 591 C CA . PHE A 1 75 ? 1.900 -8.049 -5.092 1.00 94.19 75 PHE A CA 1
ATOM 592 C C . PHE A 1 75 ? 3.350 -8.497 -5.296 1.00 94.19 75 PHE A C 1
ATOM 594 O O . PHE A 1 75 ? 4.095 -7.867 -6.042 1.00 94.19 75 PHE A O 1
ATOM 601 N N . LYS A 1 76 ? 3.742 -9.617 -4.680 1.00 93.69 76 LYS A N 1
ATOM 602 C CA . LYS A 1 76 ? 5.071 -10.201 -4.855 1.00 93.69 76 LYS A CA 1
ATOM 603 C C . LYS A 1 76 ? 5.309 -10.653 -6.295 1.00 93.69 76 LYS A C 1
ATOM 605 O O . LYS A 1 76 ? 6.356 -10.338 -6.842 1.00 93.69 76 LYS A O 1
ATOM 610 N N . GLU A 1 77 ? 4.350 -11.333 -6.917 1.00 94.31 77 GLU A N 1
ATOM 611 C CA . GLU A 1 77 ? 4.454 -11.742 -8.325 1.00 94.31 77 GLU A CA 1
ATOM 612 C C . GLU A 1 77 ? 4.658 -10.536 -9.254 1.00 94.31 77 GLU A C 1
ATOM 614 O O . GLU A 1 77 ? 5.521 -10.566 -10.133 1.00 94.31 77 GLU A O 1
ATOM 619 N N . TRP A 1 78 ? 3.917 -9.447 -9.030 1.00 94.94 78 TRP A N 1
ATOM 620 C CA . TRP A 1 78 ? 4.110 -8.194 -9.762 1.00 94.94 78 TRP A CA 1
ATOM 621 C C . TRP A 1 78 ? 5.481 -7.558 -9.495 1.00 94.94 78 TRP A C 1
ATOM 623 O O . TRP A 1 78 ? 6.145 -7.115 -10.437 1.00 94.94 78 TRP A O 1
ATOM 633 N N . ALA A 1 79 ? 5.930 -7.531 -8.237 1.00 93.88 79 ALA A N 1
ATOM 634 C CA . ALA A 1 79 ? 7.234 -6.987 -7.876 1.00 93.88 79 ALA A CA 1
ATOM 635 C C . ALA A 1 79 ? 8.361 -7.787 -8.545 1.00 93.88 79 ALA A C 1
ATOM 637 O O . ALA A 1 79 ? 9.240 -7.196 -9.171 1.00 93.88 79 ALA A O 1
ATOM 638 N N . ASP A 1 80 ? 8.291 -9.118 -8.501 1.00 94.25 80 ASP A N 1
ATOM 639 C CA . ASP A 1 80 ? 9.255 -10.021 -9.130 1.00 94.25 80 ASP A CA 1
ATOM 640 C C . ASP A 1 80 ? 9.259 -9.845 -10.662 1.00 94.25 80 ASP A C 1
ATOM 642 O O . ASP A 1 80 ? 10.328 -9.717 -11.267 1.00 94.25 80 ASP A O 1
ATOM 646 N N . LYS A 1 81 ? 8.079 -9.722 -11.292 1.00 94.25 81 LYS A N 1
ATOM 647 C CA . LYS A 1 81 ? 7.924 -9.423 -12.729 1.00 94.25 81 LYS A CA 1
ATOM 648 C C . LYS A 1 81 ? 8.606 -8.107 -13.119 1.00 94.25 81 LYS A C 1
ATOM 650 O O . LYS A 1 81 ? 9.335 -8.059 -14.109 1.00 94.25 81 LYS A O 1
ATOM 655 N N . ASN A 1 82 ? 8.425 -7.061 -12.314 1.00 91.69 82 ASN A N 1
ATOM 656 C CA . ASN A 1 82 ? 9.046 -5.746 -12.507 1.00 91.69 82 ASN A CA 1
ATOM 657 C C . ASN A 1 82 ? 10.474 -5.658 -11.928 1.00 91.69 82 ASN A C 1
ATOM 659 O O . ASN A 1 82 ? 11.103 -4.592 -11.910 1.00 91.69 82 ASN A O 1
ATOM 663 N N . LYS A 1 83 ? 11.025 -6.797 -11.480 1.00 91.44 83 LYS A N 1
ATOM 664 C CA . LYS A 1 83 ? 12.348 -6.965 -10.859 1.00 91.44 83 LYS A CA 1
ATOM 665 C C . LYS A 1 83 ? 12.536 -6.128 -9.585 1.00 91.44 83 LYS A C 1
ATOM 667 O O . LYS A 1 83 ? 13.676 -5.863 -9.191 1.00 91.44 83 LYS A O 1
ATOM 672 N N . LEU A 1 84 ? 11.476 -5.586 -8.997 1.00 91.50 84 LEU A N 1
ATOM 673 C CA . LEU A 1 84 ? 11.508 -4.722 -7.817 1.00 91.50 84 LEU A CA 1
ATOM 674 C C . LEU A 1 84 ? 11.840 -5.539 -6.565 1.00 91.50 84 LEU A C 1
ATOM 676 O O . LEU A 1 84 ? 11.555 -6.730 -6.488 1.00 91.50 84 LEU A O 1
ATOM 680 N N . ARG A 1 85 ? 12.472 -4.898 -5.579 1.00 89.25 85 ARG A N 1
ATOM 681 C CA . ARG A 1 85 ? 12.785 -5.521 -4.288 1.00 89.25 85 ARG A CA 1
ATOM 682 C C . ARG A 1 85 ? 11.998 -4.821 -3.195 1.00 89.25 85 ARG A C 1
ATOM 684 O O . ARG A 1 85 ? 12.192 -3.631 -2.973 1.00 89.25 85 ARG A O 1
ATOM 691 N N . VAL A 1 86 ? 11.149 -5.571 -2.503 1.00 88.12 86 VAL A N 1
ATOM 692 C CA . VAL A 1 86 ? 10.394 -5.068 -1.351 1.00 88.12 86 VAL A CA 1
ATOM 693 C C . VAL A 1 86 ? 11.275 -5.139 -0.105 1.00 88.12 86 VAL A C 1
ATOM 695 O O . VAL A 1 86 ? 11.877 -6.177 0.181 1.00 88.12 86 VAL A O 1
ATOM 698 N N . SER A 1 87 ? 11.363 -4.042 0.647 1.00 88.19 87 SER A N 1
ATOM 699 C CA . SER A 1 87 ? 12.096 -4.016 1.915 1.00 88.19 87 SER A CA 1
ATOM 700 C C . SER A 1 87 ? 11.244 -4.619 3.030 1.00 88.19 87 SER A C 1
ATOM 702 O O . SER A 1 87 ? 10.339 -3.975 3.563 1.00 88.19 87 SER A O 1
ATOM 704 N N . MET A 1 88 ? 11.550 -5.860 3.408 1.00 84.94 88 MET A N 1
ATOM 705 C CA . MET A 1 88 ? 10.857 -6.540 4.509 1.00 84.94 88 MET A CA 1
ATOM 706 C C . MET A 1 88 ? 11.104 -5.868 5.865 1.00 84.94 88 MET A C 1
ATOM 708 O O . MET A 1 88 ? 10.237 -5.917 6.726 1.00 84.94 88 MET A O 1
ATOM 712 N N . GLU A 1 89 ? 12.255 -5.215 6.046 1.00 85.06 89 GLU A N 1
ATOM 713 C CA . GLU A 1 89 ? 12.616 -4.523 7.293 1.00 85.06 89 GLU A CA 1
ATOM 714 C C . GLU A 1 89 ? 11.774 -3.266 7.537 1.00 85.06 89 GLU A C 1
ATOM 716 O O . GLU A 1 89 ? 11.481 -2.928 8.681 1.00 85.06 89 GLU A O 1
ATOM 721 N N . LYS A 1 90 ? 11.369 -2.582 6.460 1.00 82.88 90 LYS A N 1
ATOM 722 C CA . LYS A 1 90 ? 10.516 -1.387 6.522 1.00 82.88 90 LYS A CA 1
ATOM 723 C C . LYS A 1 90 ? 9.023 -1.716 6.478 1.00 82.88 90 LYS A C 1
ATOM 725 O O . LYS A 1 90 ? 8.198 -0.886 6.847 1.00 82.88 90 LYS A O 1
ATOM 730 N N . SER A 1 91 ? 8.673 -2.921 6.035 1.00 86.19 91 SER A N 1
ATOM 731 C CA . SER A 1 91 ? 7.285 -3.357 5.916 1.00 86.19 91 SER A CA 1
ATOM 732 C C . SER A 1 91 ? 6.733 -3.753 7.285 1.00 86.19 91 SER A C 1
ATOM 734 O O . SER A 1 91 ? 7.195 -4.712 7.902 1.00 86.19 91 SER A O 1
ATOM 736 N N . SER A 1 92 ? 5.706 -3.047 7.753 1.00 87.44 92 SER A N 1
ATOM 737 C CA . SER A 1 92 ? 5.001 -3.369 8.996 1.00 87.44 92 SER A CA 1
ATOM 738 C C . SER A 1 92 ? 3.506 -3.554 8.741 1.00 87.44 92 SER A C 1
ATOM 740 O O . SER A 1 92 ? 2.982 -3.126 7.717 1.00 87.44 92 SER A O 1
ATOM 742 N N . TYR A 1 93 ? 2.812 -4.236 9.653 1.00 86.00 93 TYR A N 1
ATOM 743 C CA . TYR A 1 93 ? 1.358 -4.366 9.600 1.00 86.00 93 TYR A CA 1
ATOM 744 C C . TYR A 1 93 ? 0.754 -3.914 10.924 1.00 86.00 93 TYR A C 1
ATOM 746 O O . TYR A 1 93 ? 1.268 -4.230 12.001 1.00 86.00 93 TYR A O 1
ATOM 754 N N . VAL A 1 94 ? -0.371 -3.209 10.846 1.00 84.56 94 VAL A N 1
ATOM 755 C CA . VAL A 1 94 ? -1.105 -2.724 12.015 1.00 84.56 94 VAL A CA 1
ATOM 756 C C . VAL A 1 94 ? -2.539 -3.227 11.938 1.00 84.56 94 VAL A C 1
ATOM 758 O O . VAL A 1 94 ? -3.214 -3.093 10.924 1.00 84.56 94 VAL A O 1
ATOM 761 N N . LEU A 1 95 ? -3.019 -3.830 13.027 1.00 82.75 95 LEU A N 1
ATOM 762 C CA . LEU A 1 95 ? -4.420 -4.225 13.145 1.00 82.75 95 LEU A CA 1
ATOM 763 C C . LEU A 1 95 ? -5.215 -3.079 13.782 1.00 82.75 95 LEU A C 1
ATOM 765 O O . LEU A 1 95 ? -5.091 -2.837 14.986 1.00 82.75 95 LEU A O 1
ATOM 769 N N . PHE A 1 96 ? -6.065 -2.415 12.996 1.00 76.88 96 PHE A N 1
ATOM 770 C CA . PHE A 1 96 ? -6.815 -1.231 13.435 1.00 76.88 96 PHE A CA 1
ATOM 771 C C . PHE A 1 96 ? -7.718 -1.466 14.652 1.00 76.88 96 PHE A C 1
ATOM 773 O O . PHE A 1 96 ? -7.845 -0.569 15.475 1.00 76.88 96 PHE A O 1
ATOM 780 N N . ILE A 1 97 ? -8.267 -2.670 14.860 1.00 72.69 97 ILE A N 1
ATOM 781 C CA . ILE A 1 97 ? -9.056 -2.976 16.073 1.00 72.69 97 ILE A CA 1
ATOM 782 C C . ILE A 1 97 ? -8.219 -2.756 17.342 1.00 72.69 97 ILE A C 1
ATOM 784 O O . ILE A 1 97 ? -8.689 -2.170 18.316 1.00 72.69 97 ILE A O 1
ATOM 788 N N . LYS A 1 98 ? -6.954 -3.188 17.327 1.00 67.44 98 LYS A N 1
ATOM 789 C CA . LYS A 1 98 ? -6.043 -2.999 18.458 1.00 67.44 98 LYS A CA 1
ATOM 790 C C . LYS A 1 98 ? -5.658 -1.527 18.606 1.00 67.44 98 LYS A C 1
ATOM 792 O O . LYS A 1 98 ? -5.655 -1.015 19.722 1.00 67.44 98 LYS A O 1
ATOM 797 N N . LEU A 1 99 ? -5.393 -0.851 17.487 1.00 67.19 99 LEU A N 1
ATOM 798 C CA . LEU A 1 99 ? -5.031 0.563 17.478 1.00 67.19 99 LEU A CA 1
ATOM 799 C C . LEU A 1 99 ? -6.164 1.442 18.020 1.00 67.19 99 LEU A C 1
ATOM 801 O O . LEU A 1 99 ? -5.907 2.280 18.868 1.00 67.19 99 LEU A O 1
ATOM 805 N N . ILE A 1 100 ? -7.414 1.225 17.608 1.00 69.75 100 ILE A N 1
ATOM 806 C CA . ILE A 1 100 ? -8.573 1.990 18.095 1.00 69.75 100 ILE A CA 1
ATOM 807 C C . ILE A 1 100 ? -8.749 1.807 19.606 1.00 69.75 100 I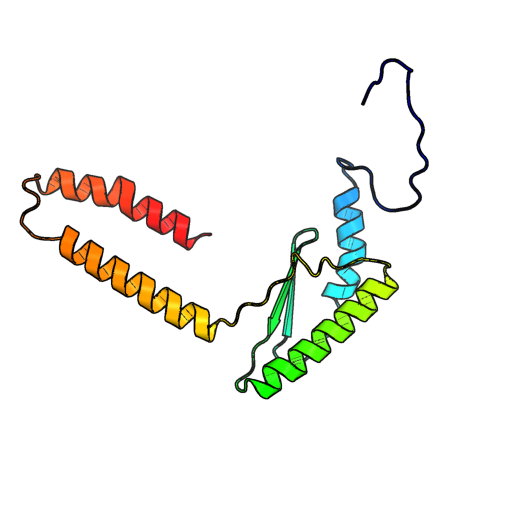LE A C 1
ATOM 809 O O . ILE A 1 100 ? -9.000 2.780 20.311 1.00 69.75 100 ILE A O 1
ATOM 813 N N . ILE A 1 101 ? -8.566 0.591 20.131 1.00 69.38 101 ILE A N 1
ATOM 814 C CA . ILE A 1 101 ? -8.634 0.341 21.578 1.00 69.38 101 ILE A CA 1
ATOM 815 C C . ILE A 1 101 ? -7.496 1.062 22.314 1.00 69.38 101 ILE A C 1
ATOM 817 O O . ILE A 1 101 ? -7.729 1.674 23.354 1.00 69.38 101 ILE A O 1
ATOM 821 N N . GLU A 1 102 ? -6.266 1.003 21.801 1.00 76.31 102 GLU A N 1
ATOM 822 C CA . GLU A 1 102 ? -5.116 1.667 22.427 1.00 76.31 102 GLU A CA 1
ATOM 823 C C . GLU A 1 102 ? -5.200 3.193 22.341 1.00 76.31 102 GLU A C 1
ATOM 825 O O . GLU A 1 102 ? -4.962 3.874 23.337 1.00 76.31 102 GLU A O 1
ATOM 830 N N . GLN A 1 103 ? -5.599 3.737 21.192 1.00 75.12 103 GLN A N 1
ATOM 831 C CA . GLN A 1 103 ? -5.815 5.169 21.015 1.00 75.12 103 GLN A CA 1
ATOM 832 C C . GLN A 1 103 ? -7.009 5.654 21.836 1.00 75.12 103 GLN A C 1
ATOM 834 O O . GLN A 1 103 ? -6.922 6.707 22.455 1.00 75.12 103 GLN A O 1
ATOM 839 N N . GLY A 1 104 ? -8.081 4.865 21.943 1.00 72.44 104 GLY A N 1
ATOM 840 C CA . GLY A 1 104 ? -9.206 5.149 22.834 1.00 72.44 104 GLY A CA 1
ATOM 841 C C . GLY A 1 104 ? -8.782 5.225 24.303 1.00 72.44 104 GLY A C 1
ATOM 842 O O . GLY A 1 104 ? -9.193 6.142 25.012 1.00 72.44 104 GLY A O 1
ATOM 843 N N . LYS A 1 105 ? -7.897 4.325 24.754 1.00 77.88 105 LYS A N 1
ATOM 844 C CA . LYS A 1 105 ? -7.295 4.388 26.099 1.00 77.88 105 LYS A CA 1
ATOM 845 C C . LYS A 1 105 ? -6.435 5.640 26.279 1.00 77.88 105 LYS A C 1
ATOM 847 O O . LYS A 1 105 ? -6.648 6.377 27.233 1.00 77.88 105 LYS A O 1
ATOM 852 N N . ARG A 1 106 ? -5.529 5.932 25.338 1.00 78.38 106 ARG A N 1
ATOM 853 C CA . ARG A 1 106 ? -4.673 7.133 25.386 1.00 78.38 106 ARG A CA 1
ATOM 854 C C . ARG A 1 106 ? -5.482 8.428 25.385 1.00 78.38 106 ARG A C 1
ATOM 856 O O . ARG A 1 106 ? -5.174 9.334 26.152 1.00 78.38 106 ARG A O 1
ATOM 863 N N . ALA A 1 107 ? -6.524 8.507 24.561 1.00 73.56 107 ALA A N 1
ATOM 864 C CA . ALA A 1 107 ? -7.434 9.645 24.522 1.00 73.56 107 ALA A CA 1
ATOM 865 C C . ALA A 1 107 ? -8.181 9.807 25.855 1.00 73.56 107 ALA A C 1
ATOM 867 O O . ALA A 1 107 ? -8.326 10.926 26.342 1.00 73.56 107 ALA A O 1
ATOM 868 N N . MET A 1 108 ? -8.599 8.702 26.483 1.00 73.69 108 MET A N 1
ATOM 869 C CA . MET A 1 108 ? -9.220 8.718 27.810 1.00 73.69 108 MET A CA 1
ATOM 870 C C . MET A 1 108 ? -8.248 9.207 28.892 1.00 73.69 108 MET A C 1
ATOM 872 O O . MET A 1 108 ? -8.622 10.043 29.713 1.00 73.69 108 MET A O 1
ATOM 876 N N . ASP A 1 109 ? -6.994 8.752 28.871 1.00 79.19 109 ASP A N 1
ATOM 877 C CA . ASP A 1 109 ? -5.960 9.197 29.810 1.00 79.19 109 ASP A CA 1
ATOM 878 C C . ASP A 1 109 ? -5.666 10.694 29.635 1.00 79.19 109 ASP A C 1
ATOM 880 O O . ASP A 1 109 ? -5.659 11.456 30.604 1.00 79.19 109 ASP A O 1
ATOM 884 N N . GLN A 1 110 ? -5.502 11.155 28.391 1.00 74.00 110 GLN A N 1
ATOM 885 C CA . GLN A 1 110 ? -5.331 12.575 28.073 1.00 74.00 110 GLN A CA 1
ATOM 886 C C . GLN A 1 110 ? -6.535 13.406 28.517 1.00 74.00 110 GLN A C 1
ATOM 888 O O . GLN A 1 110 ? -6.352 14.471 29.104 1.00 74.00 110 GLN A O 1
ATOM 893 N N . TYR A 1 111 ? -7.757 12.917 28.304 1.00 70.94 111 TYR A N 1
ATOM 894 C CA . TYR A 1 111 ? -8.973 13.561 28.788 1.00 70.94 111 TYR A CA 1
ATOM 895 C C . TYR A 1 111 ? -8.980 13.668 30.318 1.00 70.94 111 TYR A C 1
ATOM 897 O O . TYR A 1 111 ? -9.219 14.749 30.851 1.00 70.94 111 TYR A O 1
ATOM 905 N N . GLN A 1 112 ? -8.624 12.605 31.045 1.00 74.19 112 GLN A N 1
ATOM 906 C CA . GLN A 1 112 ? -8.508 12.639 32.508 1.00 74.19 112 GLN A CA 1
ATOM 907 C C . GLN A 1 112 ? -7.439 13.632 32.985 1.00 74.19 112 GLN A C 1
ATOM 909 O O . GLN A 1 112 ? -7.672 14.380 33.939 1.00 74.19 112 GLN A O 1
ATOM 914 N N . HIS A 1 113 ? -6.284 13.685 32.316 1.00 69.00 113 HIS A N 1
ATOM 915 C CA . HIS A 1 113 ? -5.239 14.671 32.590 1.00 69.00 113 HIS A CA 1
ATOM 916 C C . HIS A 1 113 ? -5.724 16.099 32.327 1.00 69.00 113 HIS A C 1
ATOM 918 O O . HIS A 1 113 ? -5.551 16.961 33.187 1.00 69.00 113 HIS A O 1
ATOM 924 N N . LEU A 1 114 ? -6.393 16.347 31.200 1.00 64.88 114 LEU A N 1
ATOM 925 C CA . LEU A 1 114 ? -6.990 17.641 30.878 1.00 64.88 114 LEU A CA 1
ATOM 926 C C . LEU A 1 114 ? -8.091 18.023 31.867 1.00 64.88 114 LEU A C 1
ATOM 928 O O . LEU A 1 114 ? -8.164 19.186 32.236 1.00 64.88 114 LEU A O 1
ATOM 932 N N . CYS A 1 115 ? -8.902 17.089 32.366 1.00 63.97 115 CYS A N 1
ATOM 933 C CA . CYS A 1 115 ? -9.897 17.362 33.406 1.00 63.97 115 CYS A CA 1
ATOM 934 C C . CYS A 1 115 ? -9.253 17.712 34.757 1.00 63.97 115 CYS A C 1
ATOM 936 O O . CYS A 1 115 ? -9.737 18.612 35.444 1.00 63.97 115 CYS A O 1
ATOM 938 N N . ARG A 1 116 ? -8.138 17.064 35.123 1.00 63.03 116 ARG A N 1
ATOM 939 C CA . ARG A 1 116 ? -7.337 17.412 36.315 1.00 63.03 116 ARG A CA 1
ATOM 940 C C . ARG A 1 116 ? -6.697 18.798 36.172 1.00 63.03 116 ARG A C 1
ATOM 942 O O . ARG A 1 116 ? -6.752 19.606 37.096 1.00 63.03 116 ARG A O 1
ATOM 949 N N . ILE A 1 117 ? -6.173 19.099 34.986 1.00 61.47 117 ILE A N 1
ATOM 950 C CA . ILE A 1 117 ? -5.641 20.407 34.575 1.00 61.47 117 ILE A CA 1
ATOM 951 C C . ILE A 1 117 ? -6.770 21.441 34.421 1.00 61.47 117 ILE A C 1
ATOM 953 O O . ILE A 1 117 ? -6.565 22.619 34.632 1.00 61.47 117 ILE A O 1
ATOM 957 N N . ALA A 1 118 ? -8.009 21.076 34.127 1.00 59.69 118 ALA A N 1
ATOM 958 C CA . ALA A 1 118 ? -9.112 22.036 34.047 1.00 59.69 118 ALA A CA 1
ATOM 959 C C . ALA A 1 118 ? -9.678 22.412 35.430 1.00 59.69 118 ALA A C 1
ATOM 961 O O . ALA A 1 118 ? -10.615 23.217 35.511 1.00 59.69 118 ALA A O 1
ATOM 962 N N . GLY A 1 119 ? -9.106 21.859 36.511 1.00 60.12 119 GLY A N 1
ATOM 963 C CA . GLY A 1 119 ? -9.462 22.148 37.896 1.00 60.12 119 GLY A CA 1
ATOM 964 C C . GLY A 1 119 ? -9.621 23.648 38.176 1.00 60.12 119 GLY A C 1
ATOM 965 O O . GLY A 1 119 ? -8.940 24.505 37.608 1.00 60.12 119 GLY A O 1
ATOM 966 N N . LYS A 1 120 ? -10.561 23.990 39.063 1.00 56.97 120 LYS A N 1
ATOM 967 C CA . LYS A 1 120 ? -10.974 25.378 39.350 1.00 56.97 120 LYS A CA 1
ATOM 968 C C . LYS A 1 120 ? -9.889 26.234 40.039 1.00 56.97 120 LYS A C 1
ATOM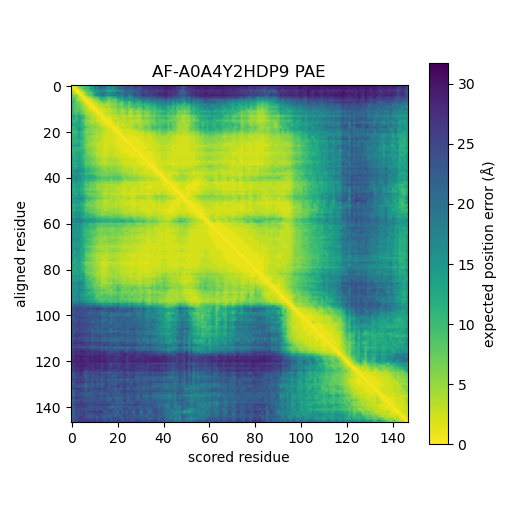 970 O O . LYS A 1 120 ? -10.126 27.413 40.274 1.00 56.97 120 LYS A O 1
ATOM 975 N N . THR A 1 121 ? -8.717 25.673 40.335 1.00 60.44 121 THR A N 1
ATOM 976 C CA . THR A 1 121 ? -7.708 26.208 41.267 1.00 60.44 121 THR A CA 1
ATOM 977 C C . THR A 1 121 ? -6.351 26.515 40.623 1.00 60.44 121 THR A C 1
ATOM 979 O O . THR A 1 121 ? -5.329 26.461 41.293 1.00 60.44 121 THR A O 1
ATOM 982 N N . TRP A 1 122 ? -6.304 26.882 39.337 1.00 64.12 122 TRP A N 1
ATOM 983 C CA . TRP A 1 122 ? -5.027 27.228 38.683 1.00 64.12 122 TRP A CA 1
ATOM 984 C C . TRP A 1 122 ? -4.347 28.477 39.246 1.00 64.12 122 TRP A C 1
ATOM 986 O O . TRP A 1 122 ? -3.209 28.747 38.892 1.00 64.12 122 TRP A O 1
ATOM 996 N N . GLY A 1 123 ? -5.038 29.277 40.065 1.00 69.19 123 GLY A N 1
ATOM 997 C CA . GLY A 1 123 ? -4.521 30.566 40.541 1.00 69.19 123 GLY A CA 1
ATOM 998 C C . GLY A 1 123 ? -4.334 31.606 39.426 1.00 69.19 123 GLY A C 1
ATOM 999 O O . GLY A 1 123 ? -3.890 32.717 39.688 1.00 69.19 123 GLY A O 1
ATOM 1000 N N . ILE A 1 124 ? -4.698 31.266 38.183 1.00 71.31 124 ILE A N 1
ATOM 1001 C CA . ILE A 1 124 ? -4.561 32.105 36.991 1.00 71.31 124 ILE A CA 1
ATOM 1002 C C . ILE A 1 124 ? -5.926 32.674 36.598 1.00 71.31 124 ILE A C 1
ATOM 1004 O O . ILE A 1 124 ? -6.946 31.978 36.611 1.00 71.31 124 ILE A O 1
ATOM 1008 N N . ASN A 1 125 ? -5.935 33.946 36.194 1.00 79.19 125 ASN A N 1
ATOM 1009 C CA . ASN A 1 125 ? -7.124 34.643 35.714 1.00 79.19 125 ASN A CA 1
ATOM 1010 C C . ASN A 1 125 ? -7.810 33.878 34.560 1.00 79.19 125 ASN A C 1
ATOM 1012 O O . ASN A 1 125 ? -7.166 33.417 33.613 1.00 79.19 125 ASN A O 1
ATOM 1016 N N . LYS A 1 126 ? -9.147 33.795 34.608 1.00 76.38 126 LYS A N 1
ATOM 1017 C CA . LYS A 1 126 ? -9.991 33.084 33.632 1.00 76.38 126 LYS A CA 1
ATOM 1018 C C . LYS A 1 126 ? -9.713 33.480 32.174 1.00 76.38 126 LYS A C 1
ATOM 1020 O O . LYS A 1 126 ? -9.768 32.613 31.301 1.00 76.38 126 LYS A O 1
ATOM 1025 N N . ASN A 1 127 ? -9.389 34.746 31.908 1.00 81.31 127 ASN A N 1
ATOM 1026 C CA . ASN A 1 127 ? -9.093 35.243 30.561 1.00 81.31 127 ASN A CA 1
ATOM 1027 C C . ASN A 1 127 ? -7.761 34.703 30.026 1.00 81.31 127 ASN A C 1
ATOM 1029 O O . ASN A 1 127 ? -7.701 34.253 28.884 1.00 81.31 127 ASN A O 1
ATOM 1033 N N . ILE A 1 128 ? -6.730 34.658 30.874 1.00 77.88 128 ILE A N 1
ATOM 1034 C CA . ILE A 1 128 ? -5.412 34.103 30.528 1.00 77.88 128 ILE A CA 1
ATOM 1035 C C . ILE A 1 128 ? -5.532 32.597 30.274 1.00 77.88 128 ILE A C 1
ATOM 1037 O O . ILE A 1 128 ? -5.026 32.092 29.275 1.00 77.88 128 ILE A O 1
ATOM 1041 N N . ARG A 1 129 ? -6.302 31.884 31.107 1.00 76.25 129 ARG A N 1
ATOM 1042 C CA . ARG A 1 129 ? -6.575 30.454 30.906 1.00 76.25 129 ARG A CA 1
ATOM 1043 C C . ARG A 1 129 ? -7.275 30.175 29.571 1.00 76.25 129 ARG A C 1
ATOM 1045 O O . ARG A 1 129 ? -6.921 29.226 28.879 1.00 76.25 129 ARG A O 1
ATOM 1052 N N . ARG A 1 130 ? -8.260 31.002 29.197 1.00 78.00 130 ARG A N 1
ATOM 1053 C CA . ARG A 1 130 ? -8.979 30.872 27.917 1.00 78.00 130 ARG A CA 1
ATOM 1054 C C . ARG A 1 130 ? -8.071 31.155 26.721 1.00 78.00 130 ARG A C 1
ATOM 1056 O O . ARG A 1 130 ? -8.213 30.486 25.702 1.00 78.00 130 ARG A O 1
ATOM 1063 N N . LEU A 1 131 ? -7.162 32.123 26.846 1.00 81.81 131 LEU A N 1
ATOM 1064 C CA . LEU A 1 131 ? -6.198 32.443 25.799 1.00 81.81 131 LEU A CA 1
ATOM 1065 C C . LEU A 1 131 ? -5.255 31.261 25.554 1.00 81.81 131 LEU A C 1
ATOM 1067 O O . LEU A 1 131 ? -5.207 30.780 24.431 1.00 81.81 131 LEU A O 1
ATOM 1071 N N . LEU A 1 132 ? -4.611 30.738 26.605 1.00 76.00 132 LEU A N 1
ATOM 1072 C CA . LEU A 1 132 ? -3.675 29.607 26.513 1.00 76.00 132 LEU A CA 1
ATOM 1073 C C . LEU A 1 132 ? -4.306 28.359 25.880 1.00 76.00 132 LEU A C 1
ATOM 1075 O O . LEU A 1 132 ? -3.676 27.692 25.062 1.00 76.00 132 LEU A O 1
ATOM 1079 N N . TYR A 1 133 ? -5.563 28.062 26.215 1.00 76.12 133 TYR A N 1
ATOM 1080 C CA . TYR A 1 133 ? -6.280 26.937 25.616 1.00 76.12 133 TYR A CA 1
ATOM 1081 C C . TYR A 1 133 ? -6.457 27.105 24.097 1.00 76.12 133 TYR A C 1
ATOM 1083 O O . TYR A 1 133 ? -6.148 26.192 23.336 1.00 76.12 133 TYR A O 1
ATOM 1091 N N . LYS A 1 134 ? -6.887 28.289 23.648 1.00 77.38 134 LYS A N 1
ATOM 1092 C CA . LYS A 1 134 ? -7.125 28.570 22.224 1.00 77.38 134 LYS A CA 1
ATOM 1093 C C . LYS A 1 134 ? -5.848 28.661 21.393 1.00 77.38 134 LYS A C 1
ATOM 1095 O O . LYS A 1 134 ? -5.813 28.210 20.254 1.00 77.38 134 LYS A O 1
ATOM 1100 N N . THR A 1 135 ? -4.793 29.283 21.917 1.00 78.06 135 THR A N 1
ATOM 1101 C CA . THR A 1 135 ? -3.564 29.479 21.133 1.00 78.06 135 THR A CA 1
ATOM 1102 C C . THR A 1 135 ? -2.674 28.251 21.094 1.00 78.06 135 THR A C 1
ATOM 1104 O O . THR A 1 135 ? -1.972 28.073 20.103 1.00 78.06 135 THR A O 1
ATOM 1107 N N . ILE A 1 136 ? -2.686 27.421 22.138 1.00 72.75 136 ILE A N 1
ATOM 1108 C CA . ILE A 1 136 ? -1.738 26.312 22.270 1.00 72.75 136 ILE A CA 1
ATOM 1109 C C . ILE A 1 136 ? -2.464 24.979 22.100 1.00 72.75 136 ILE A C 1
ATOM 1111 O O . ILE A 1 136 ? -2.192 24.261 21.146 1.00 72.75 136 ILE A O 1
ATOM 1115 N N . ILE A 1 137 ? -3.437 24.671 22.962 1.00 72.25 137 ILE A N 1
ATOM 1116 C CA . ILE A 1 137 ? -4.072 23.343 22.990 1.00 72.25 137 ILE A CA 1
ATOM 1117 C C . ILE A 1 137 ? -4.883 23.067 21.718 1.00 72.25 137 ILE A C 1
ATOM 1119 O O . ILE A 1 137 ? -4.690 22.022 21.101 1.00 72.25 137 ILE A O 1
ATOM 1123 N N . GLU A 1 138 ? -5.737 24.000 21.281 1.00 72.06 138 GLU A N 1
ATOM 1124 C CA . GLU A 1 138 ? -6.530 23.824 20.050 1.00 72.06 138 GLU A CA 1
ATOM 1125 C C . GLU A 1 138 ? -5.635 23.637 18.814 1.00 72.06 138 GLU A C 1
ATOM 1127 O O . GLU A 1 138 ? -5.880 22.746 18.004 1.00 72.06 138 GLU A O 1
ATOM 1132 N N . ARG A 1 139 ? -4.552 24.414 18.682 1.00 70.19 139 ARG A N 1
ATOM 1133 C CA . ARG A 1 139 ? -3.632 24.300 17.536 1.00 70.19 139 ARG A CA 1
ATOM 1134 C C . ARG A 1 139 ? -2.853 22.992 17.534 1.00 70.19 139 ARG A C 1
ATOM 1136 O O . ARG A 1 139 ? -2.707 22.379 16.479 1.00 70.19 139 ARG A O 1
ATOM 1143 N N . THR A 1 140 ? -2.369 22.560 18.697 1.00 68.38 140 THR A N 1
ATOM 1144 C CA . THR A 1 140 ? -1.657 21.285 18.824 1.00 68.38 140 THR A CA 1
ATOM 1145 C C . THR A 1 140 ? -2.579 20.111 18.500 1.00 68.38 140 THR A C 1
ATOM 1147 O O . THR A 1 140 ? -2.169 19.212 17.774 1.00 68.38 140 THR A O 1
ATOM 1150 N N . LEU A 1 141 ? -3.837 20.140 18.951 1.00 66.06 141 LEU A N 1
ATOM 1151 C CA . LEU A 1 141 ? -4.816 19.098 18.630 1.00 66.06 141 LEU A CA 1
ATOM 1152 C C . LEU A 1 141 ? -5.179 19.074 17.138 1.00 66.06 141 LEU A C 1
ATOM 1154 O O . LEU A 1 141 ? -5.216 17.996 16.554 1.00 66.06 141 LEU A O 1
ATOM 1158 N N . CYS A 1 142 ? -5.384 20.232 16.501 1.00 67.25 142 CYS A N 1
ATOM 1159 C CA . CYS A 1 142 ? -5.672 20.297 15.063 1.00 67.25 142 CYS A CA 1
ATOM 1160 C C . CYS A 1 142 ? -4.523 19.758 14.203 1.00 67.25 142 CYS A C 1
ATOM 1162 O O . CYS A 1 142 ? -4.776 19.083 13.211 1.00 67.25 142 CYS A O 1
ATOM 1164 N N . HIS A 1 143 ? -3.270 20.038 14.571 1.00 65.06 143 HIS A N 1
ATOM 1165 C CA . HIS A 1 143 ? -2.115 19.517 13.841 1.00 65.06 143 HIS A CA 1
ATOM 1166 C C . HIS A 1 143 ? -1.987 17.995 13.986 1.00 65.06 143 HIS A C 1
ATOM 1168 O O . HIS A 1 143 ? -1.764 17.308 12.998 1.00 65.06 143 HIS A O 1
ATOM 1174 N N . VAL A 1 144 ? -2.190 17.469 15.199 1.00 57.50 144 VAL A N 1
ATOM 1175 C CA . VAL A 1 144 ? -2.144 16.023 15.471 1.00 57.50 144 VAL A CA 1
ATOM 1176 C C . VAL A 1 144 ? -3.306 15.270 14.815 1.00 57.50 144 VAL A C 1
ATOM 1178 O O . VAL A 1 144 ? -3.136 14.120 14.448 1.00 57.50 144 VAL A O 1
ATOM 1181 N N . ALA A 1 145 ? -4.475 15.891 14.647 1.00 57.31 145 ALA A N 1
ATOM 1182 C CA . ALA A 1 145 ? -5.623 15.261 13.990 1.00 57.31 145 ALA A CA 1
ATOM 1183 C C . ALA A 1 145 ? -5.508 15.192 12.454 1.00 57.31 145 ALA A C 1
ATOM 1185 O O . ALA A 1 145 ? -6.260 14.452 11.826 1.00 57.31 145 ALA A O 1
ATOM 1186 N N . ALA A 1 146 ? -4.621 15.993 11.857 1.00 56.47 146 ALA A N 1
ATOM 1187 C CA . ALA A 1 146 ? -4.405 16.060 10.411 1.00 56.47 146 ALA A CA 1
ATOM 1188 C C . ALA A 1 146 ? -3.181 15.255 9.934 1.00 56.47 146 ALA A C 1
ATOM 1190 O O . ALA A 1 146 ? -2.919 15.223 8.732 1.00 56.47 146 ALA A O 1
ATOM 1191 N N . ALA A 1 147 ? -2.432 14.661 10.866 1.00 43.56 147 ALA A N 1
ATOM 1192 C CA . ALA A 1 147 ? -1.264 13.816 10.633 1.00 43.56 147 ALA A CA 1
ATOM 1193 C C . ALA A 1 147 ? -1.617 12.347 10.893 1.00 43.56 147 ALA A C 1
ATOM 1195 O O . ALA A 1 147 ? -1.062 11.489 10.176 1.00 43.56 147 ALA A O 1
#

InterPro domains:
  IPR000477 Reverse transcriptase domain [PF00078] (12-102)
  IPR000477 Reverse transcriptase domain [PS50878] (1-101)
  IPR043502 DNA/RNA polymerase superfamily [SSF56672] (8-108)

Foldseek 3Di:
DADPVGDDDDDDPDADPVVDPCRQVVQCVLCVVVQPDDAPPQWHWDDDRPDIDIGGDDPDPVVSVVSVVVSVVVVVVSCVVVVHDDDPVPDDDDDVVVVCVVVVVVVVVVVVVVVVVVDPPPVDDPVVVVVCCVPPVVVVVVVVVVD